Protein AF-A0AAV5TVN9-F1 (afdb_monomer_lite)

Structure (mmCIF, N/CA/C/O backbone):
data_AF-A0AAV5TVN9-F1
#
_entry.id   AF-A0AAV5TVN9-F1
#
loop_
_atom_site.group_PDB
_atom_site.id
_atom_site.type_symbol
_atom_site.label_atom_id
_atom_site.label_alt_id
_atom_site.label_comp_id
_atom_site.label_asym_id
_atom_site.label_entity_id
_atom_site.label_seq_id
_atom_site.pdbx_PDB_ins_code
_atom_site.Cartn_x
_atom_site.Cartn_y
_atom_site.Cartn_z
_atom_site.occupancy
_atom_site.B_iso_or_equiv
_atom_site.auth_seq_id
_atom_site.auth_comp_id
_atom_site.auth_asym_id
_atom_site.auth_atom_id
_atom_site.pdbx_PDB_model_num
ATOM 1 N N . MET A 1 1 ? 23.948 -4.869 -13.958 1.00 42.28 1 MET A N 1
ATOM 2 C CA . MET A 1 1 ? 23.832 -3.400 -14.088 1.00 42.28 1 MET A CA 1
ATOM 3 C C . MET A 1 1 ? 22.506 -2.983 -13.466 1.00 42.28 1 MET A C 1
ATOM 5 O O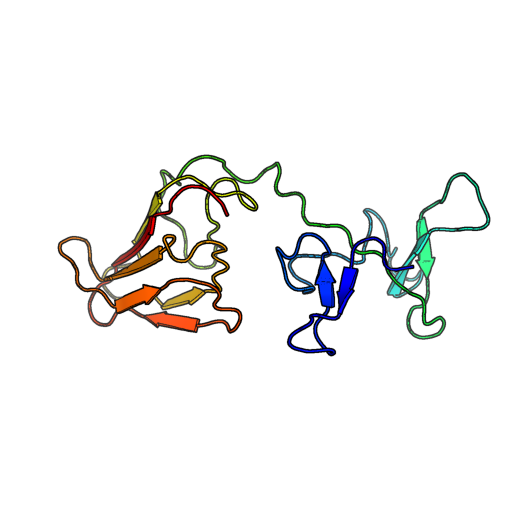 . MET A 1 1 ? 21.474 -3.296 -14.036 1.00 42.28 1 MET A O 1
ATOM 9 N N . HIS A 1 2 ? 22.521 -2.342 -12.296 1.00 46.19 2 HIS A N 1
ATOM 10 C CA . HIS A 1 2 ? 21.309 -1.816 -11.658 1.00 46.19 2 HIS A CA 1
ATOM 11 C C . HIS A 1 2 ? 21.145 -0.357 -12.095 1.00 46.19 2 HIS A C 1
ATOM 13 O O . HIS A 1 2 ? 21.832 0.527 -11.587 1.00 46.19 2 HIS A O 1
ATOM 19 N N . ILE A 1 3 ? 20.325 -0.104 -13.116 1.00 49.56 3 ILE A N 1
ATOM 20 C CA . ILE A 1 3 ? 20.097 1.264 -13.597 1.00 49.56 3 ILE A CA 1
ATOM 21 C C . ILE A 1 3 ? 19.086 1.917 -12.657 1.00 49.56 3 ILE A C 1
ATOM 23 O O . ILE A 1 3 ? 17.930 1.514 -12.637 1.00 49.56 3 ILE A O 1
ATOM 27 N N . GLY A 1 4 ? 19.526 2.911 -11.884 1.00 50.19 4 GLY A N 1
ATOM 28 C CA . GLY A 1 4 ? 18.649 3.732 -11.043 1.00 50.19 4 GLY A CA 1
ATOM 29 C C . GLY A 1 4 ? 18.381 3.206 -9.631 1.00 50.19 4 GLY A C 1
ATOM 30 O O . GLY A 1 4 ? 17.637 3.851 -8.909 1.00 50.19 4 GLY A O 1
ATOM 31 N N . ALA A 1 5 ? 18.988 2.096 -9.201 1.00 54.12 5 ALA A N 1
ATOM 32 C CA . ALA A 1 5 ? 18.877 1.599 -7.825 1.00 54.12 5 ALA A CA 1
ATOM 33 C C . ALA A 1 5 ? 20.203 1.753 -7.064 1.00 54.12 5 ALA A C 1
ATOM 35 O O . ALA A 1 5 ? 21.275 1.487 -7.612 1.00 54.12 5 ALA A O 1
ATOM 36 N N . HIS A 1 6 ? 20.129 2.157 -5.797 1.00 59.25 6 HIS A N 1
ATOM 37 C CA . HIS A 1 6 ? 21.257 2.248 -4.874 1.00 59.25 6 HIS A CA 1
ATOM 38 C C . HIS A 1 6 ? 20.901 1.646 -3.510 1.00 59.25 6 HIS A C 1
ATOM 40 O O . HIS A 1 6 ? 19.732 1.484 -3.164 1.00 59.25 6 HIS A O 1
ATOM 46 N N . GLN A 1 7 ? 21.911 1.298 -2.715 1.00 63.66 7 GLN A N 1
ATOM 47 C CA . GLN A 1 7 ? 21.683 0.898 -1.328 1.00 63.66 7 GLN A CA 1
ATOM 48 C C . GLN A 1 7 ? 21.195 2.099 -0.519 1.00 63.66 7 GLN A C 1
ATOM 50 O O . GLN A 1 7 ? 21.695 3.215 -0.685 1.00 63.66 7 GLN A O 1
ATOM 55 N N . SER A 1 8 ? 20.210 1.873 0.344 1.00 61.28 8 SER A N 1
ATOM 56 C CA . SER A 1 8 ? 19.707 2.890 1.254 1.00 61.28 8 SER A CA 1
ATOM 57 C C . SER A 1 8 ? 20.840 3.388 2.142 1.00 61.28 8 SER A C 1
ATOM 59 O O . SER A 1 8 ? 21.627 2.615 2.687 1.00 61.28 8 SER A O 1
ATOM 61 N N . ASN A 1 9 ? 20.883 4.704 2.332 1.00 70.00 9 ASN A N 1
ATOM 62 C CA . ASN A 1 9 ? 21.842 5.340 3.231 1.00 70.00 9 ASN A CA 1
ATOM 63 C C . ASN A 1 9 ? 21.551 5.029 4.712 1.00 70.00 9 ASN A C 1
ATOM 65 O O . ASN A 1 9 ? 22.368 5.345 5.573 1.00 70.00 9 ASN A O 1
ATOM 69 N N . VAL A 1 10 ? 20.377 4.453 5.007 1.00 73.62 10 VAL A N 1
ATOM 70 C CA . VAL A 1 10 ? 19.907 4.130 6.362 1.00 73.62 10 VAL A CA 1
ATOM 71 C C . VAL A 1 10 ? 20.104 2.647 6.688 1.00 73.62 10 VAL A C 1
ATOM 73 O O . VAL A 1 10 ? 20.505 2.323 7.802 1.00 73.62 10 VAL A O 1
ATOM 76 N N . ASP A 1 11 ? 19.859 1.755 5.724 1.00 73.44 11 ASP A N 1
ATOM 77 C CA . ASP A 1 11 ? 20.100 0.314 5.860 1.00 73.44 11 ASP A CA 1
ATOM 78 C C . ASP A 1 11 ? 20.763 -0.225 4.580 1.00 73.44 11 ASP A C 1
ATOM 80 O O . ASP A 1 11 ? 20.108 -0.285 3.537 1.00 73.44 11 ASP A O 1
ATOM 84 N N . PRO A 1 12 ? 22.037 -0.654 4.631 1.00 73.50 12 PRO A N 1
ATOM 85 C CA . PRO A 1 12 ? 22.756 -1.139 3.455 1.00 73.50 12 PRO A CA 1
ATOM 86 C C . PRO A 1 12 ? 22.1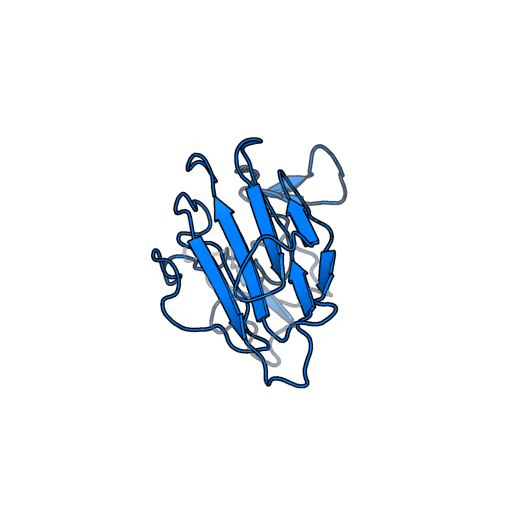75 -2.438 2.869 1.00 73.50 12 PRO A C 1
ATOM 88 O O . PRO A 1 12 ? 22.520 -2.803 1.744 1.00 73.50 12 PRO A O 1
ATOM 91 N N . ASN A 1 13 ? 21.290 -3.133 3.594 1.00 68.81 13 ASN A N 1
ATOM 92 C CA . ASN A 1 13 ? 20.586 -4.317 3.095 1.00 68.81 13 ASN A CA 1
ATOM 93 C C . ASN A 1 13 ? 19.313 -3.970 2.309 1.00 68.81 13 ASN A C 1
ATOM 95 O O . ASN A 1 13 ? 18.721 -4.848 1.681 1.00 68.81 13 ASN A O 1
ATOM 99 N N . VAL A 1 14 ? 18.880 -2.708 2.331 1.00 61.25 14 VAL A N 1
ATOM 100 C CA . VAL A 1 14 ? 17.681 -2.241 1.632 1.00 61.25 14 VAL A CA 1
ATOM 101 C C . VAL A 1 14 ? 18.096 -1.508 0.365 1.00 61.25 14 VAL A C 1
ATOM 103 O O . VAL A 1 14 ? 18.858 -0.546 0.413 1.00 61.25 14 VAL A O 1
ATOM 106 N N . TRP A 1 15 ? 17.565 -1.932 -0.778 1.00 59.19 15 TRP A N 1
ATOM 107 C CA . TRP A 1 15 ? 17.742 -1.228 -2.047 1.00 59.19 15 TRP A CA 1
ATOM 108 C C . TRP A 1 15 ? 16.608 -0.223 -2.260 1.00 59.19 15 TRP A C 1
ATOM 110 O O . TRP A 1 15 ? 15.430 -0.538 -2.072 1.00 59.19 15 TRP A O 1
ATOM 120 N N . VAL A 1 16 ? 16.976 0.992 -2.655 1.00 56.56 16 VAL A N 1
ATOM 121 C CA . VAL A 1 16 ? 16.069 2.103 -2.962 1.00 56.56 16 VAL A CA 1
ATOM 122 C C . VAL A 1 16 ? 16.403 2.669 -4.337 1.00 56.56 16 VAL A C 1
ATOM 124 O O . VAL A 1 16 ? 17.513 2.509 -4.846 1.00 56.56 16 VAL A O 1
ATOM 127 N N . TRP A 1 17 ? 15.435 3.314 -4.969 1.00 59.75 17 TRP A N 1
ATOM 128 C CA . TRP A 1 17 ? 15.668 3.999 -6.234 1.00 59.75 17 TRP A CA 1
ATOM 129 C C . TRP A 1 17 ? 16.384 5.328 -6.016 1.00 59.75 17 TRP A C 1
ATOM 131 O O . TRP A 1 17 ? 16.279 5.932 -4.954 1.00 59.75 17 TRP A O 1
ATOM 141 N N . SER A 1 18 ? 17.090 5.805 -7.038 1.00 53.34 18 SER A N 1
ATOM 142 C CA . SER A 1 18 ? 17.745 7.115 -7.044 1.00 53.34 18 SER A CA 1
ATOM 143 C C . SER A 1 18 ? 16.763 8.285 -6.978 1.00 53.34 18 SER A C 1
ATOM 145 O O . SER A 1 18 ? 17.191 9.400 -6.698 1.00 53.34 18 SER A O 1
ATOM 147 N N . ASP A 1 19 ? 15.476 8.046 -7.246 1.00 54.84 19 ASP A N 1
ATOM 148 C CA . ASP A 1 19 ? 14.394 9.004 -6.988 1.00 54.84 19 ASP A CA 1
ATOM 149 C C . ASP A 1 19 ? 13.874 8.937 -5.536 1.00 54.84 19 ASP A C 1
ATOM 151 O O . ASP A 1 19 ? 13.200 9.854 -5.090 1.00 54.84 19 ASP A O 1
ATOM 155 N N . GLY A 1 20 ? 14.273 7.928 -4.753 1.00 51.06 20 GLY A N 1
ATOM 156 C CA . GLY A 1 20 ? 14.031 7.841 -3.311 1.00 51.06 20 GLY A CA 1
ATOM 157 C C . GLY A 1 20 ? 12.624 7.395 -2.906 1.00 51.06 20 GLY A C 1
ATOM 158 O O . GLY A 1 20 ? 12.355 7.292 -1.711 1.00 51.06 20 GLY A O 1
ATOM 159 N N . GLU A 1 21 ? 11.739 7.103 -3.862 1.00 54.38 21 GLU A N 1
ATOM 160 C CA . GLU A 1 21 ? 10.294 7.082 -3.595 1.00 54.38 21 GLU A CA 1
ATOM 161 C C . GLU A 1 21 ? 9.748 5.733 -3.101 1.00 54.38 21 GLU A C 1
ATOM 163 O O . GLU A 1 21 ? 8.748 5.711 -2.383 1.00 54.38 21 GLU A O 1
ATOM 168 N N . VAL A 1 22 ? 10.365 4.587 -3.439 1.00 56.28 22 VAL A N 1
ATOM 169 C CA . VAL A 1 22 ? 9.773 3.272 -3.111 1.00 56.28 22 VAL A CA 1
ATOM 170 C C . VAL A 1 22 ? 10.819 2.183 -2.806 1.00 56.28 22 VAL A C 1
ATOM 172 O O . VAL A 1 22 ? 11.734 1.977 -3.607 1.00 56.28 22 VAL A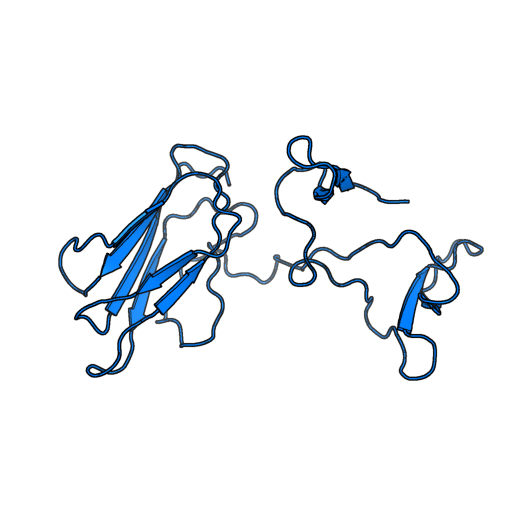 O 1
ATOM 175 N N . PRO A 1 23 ? 10.683 1.420 -1.699 1.00 53.75 23 PRO A N 1
ATOM 176 C CA . PRO A 1 23 ? 11.514 0.245 -1.429 1.00 53.75 23 PRO A CA 1
ATOM 177 C C . PRO A 1 23 ? 11.362 -0.844 -2.503 1.00 53.75 23 PRO A C 1
ATOM 179 O O . PRO A 1 23 ? 10.254 -1.122 -2.970 1.00 53.75 23 PRO A O 1
ATOM 182 N N . PHE A 1 24 ? 12.463 -1.517 -2.848 1.00 55.28 24 PHE A N 1
ATOM 183 C CA . PHE A 1 24 ? 12.447 -2.696 -3.719 1.00 55.28 24 PHE A CA 1
ATOM 184 C C . PHE A 1 24 ? 11.678 -3.849 -3.045 1.00 55.28 24 PHE A C 1
ATOM 186 O O . PHE A 1 24 ? 12.191 -4.500 -2.137 1.00 55.28 24 PHE A O 1
ATOM 193 N N . ASN A 1 25 ? 10.441 -4.122 -3.467 1.00 52.75 25 ASN A N 1
ATOM 194 C CA . ASN A 1 25 ? 9.717 -5.328 -3.061 1.00 52.75 25 ASN A CA 1
ATOM 195 C C . ASN A 1 25 ? 8.990 -5.969 -4.257 1.00 52.75 25 ASN A C 1
ATOM 197 O O . ASN A 1 25 ? 8.634 -5.285 -5.219 1.00 52.75 25 ASN A O 1
ATOM 201 N N . GLY A 1 26 ? 8.756 -7.284 -4.182 1.00 49.56 26 GLY A N 1
ATOM 202 C CA . GLY A 1 26 ? 8.156 -8.085 -5.262 1.00 49.56 26 GLY A CA 1
ATOM 203 C C . GLY A 1 26 ? 6.678 -7.798 -5.559 1.00 49.56 26 GLY A C 1
ATOM 204 O O . GLY A 1 26 ? 6.072 -8.509 -6.349 1.00 49.56 26 GLY A O 1
ATOM 205 N N . LYS A 1 27 ? 6.069 -6.792 -4.914 1.00 51.56 27 LYS A N 1
ATOM 206 C CA . LYS A 1 27 ? 4.719 -6.301 -5.245 1.00 51.56 27 LYS A CA 1
ATOM 207 C C . LYS A 1 27 ? 4.754 -5.052 -6.127 1.00 51.56 27 LYS A C 1
ATOM 209 O O . LYS A 1 27 ? 3.786 -4.779 -6.827 1.00 51.56 27 LYS A O 1
ATOM 214 N N . THR A 1 28 ? 5.854 -4.302 -6.089 1.00 50.47 28 THR A N 1
ATOM 215 C CA . THR A 1 28 ? 6.058 -3.075 -6.878 1.00 50.47 28 THR A CA 1
ATOM 216 C C . THR A 1 28 ? 6.827 -3.351 -8.173 1.00 50.47 28 THR A C 1
ATOM 218 O O . THR A 1 28 ? 6.741 -2.584 -9.135 1.00 50.47 28 THR A O 1
ATOM 221 N N . TYR A 1 29 ? 7.581 -4.448 -8.187 1.00 52.91 29 TYR A N 1
ATOM 222 C CA . TYR A 1 29 ? 8.552 -4.778 -9.213 1.00 52.91 29 TYR A CA 1
ATOM 223 C C . TYR A 1 29 ? 8.414 -6.240 -9.616 1.00 52.91 29 TYR A C 1
ATOM 225 O O . TYR A 1 29 ? 8.587 -7.131 -8.788 1.00 52.91 29 TYR A O 1
ATOM 233 N N . ASP A 1 30 ? 8.115 -6.453 -10.894 1.00 54.78 30 ASP A N 1
ATOM 234 C CA . ASP A 1 30 ? 8.150 -7.766 -11.525 1.00 54.78 30 ASP A CA 1
ATOM 235 C C . ASP A 1 30 ? 9.514 -7.928 -12.219 1.00 54.78 30 ASP A C 1
ATOM 237 O O . ASP A 1 30 ? 9.975 -7.029 -12.939 1.00 54.78 30 ASP A O 1
ATOM 241 N N . ASN A 1 31 ? 10.201 -9.036 -11.946 1.00 53.25 31 ASN A N 1
ATOM 242 C CA . ASN A 1 31 ? 11.429 -9.439 -12.637 1.00 53.25 31 ASN A CA 1
ATOM 243 C C . ASN A 1 31 ? 11.128 -10.132 -13.975 1.00 53.25 31 ASN A C 1
ATOM 245 O O . ASN A 1 31 ? 12.048 -10.542 -14.685 1.00 53.25 31 ASN A O 1
ATOM 249 N N . PHE A 1 32 ? 9.849 -10.252 -14.318 1.00 56.75 32 PHE A N 1
ATOM 250 C CA . PHE A 1 32 ? 9.373 -10.859 -15.539 1.00 56.75 32 PHE A CA 1
ATOM 251 C C . PHE A 1 32 ? 8.918 -9.800 -16.543 1.00 56.75 32 PHE A C 1
ATOM 253 O O . PHE A 1 32 ? 8.270 -8.797 -16.228 1.00 56.75 32 PHE A O 1
ATOM 260 N N . VAL A 1 33 ? 9.287 -10.024 -17.801 1.00 59.91 33 VAL A N 1
ATOM 261 C CA . VAL A 1 33 ? 8.731 -9.293 -18.939 1.00 59.91 33 VAL A CA 1
ATOM 262 C C . VAL A 1 33 ? 7.596 -10.126 -19.522 1.00 59.91 33 VAL A C 1
ATOM 264 O O . VAL A 1 33 ? 7.593 -11.349 -19.410 1.00 59.91 33 VAL A O 1
ATOM 267 N N . SER A 1 34 ? 6.620 -9.492 -20.169 1.00 57.72 34 SER A N 1
ATOM 268 C CA . SER A 1 34 ? 5.527 -10.225 -20.812 1.00 57.72 34 SER A CA 1
ATOM 269 C C . SER A 1 34 ? 6.056 -11.378 -21.681 1.00 57.72 34 SER A C 1
ATOM 271 O O . SER A 1 34 ? 6.965 -11.170 -22.481 1.00 57.72 34 SER A O 1
ATOM 273 N N . PHE A 1 35 ? 5.440 -12.558 -21.532 1.00 59.44 35 PHE A N 1
ATOM 274 C CA . PHE A 1 35 ? 5.769 -13.839 -22.185 1.00 59.44 35 PHE A CA 1
ATOM 275 C C . PHE A 1 35 ? 6.946 -14.649 -21.617 1.00 59.44 35 PHE A C 1
ATOM 277 O O . PHE A 1 35 ? 7.073 -15.810 -22.000 1.00 59.44 35 PHE A O 1
ATOM 284 N N . PHE A 1 36 ? 7.742 -14.114 -20.688 1.00 61.72 36 PHE A N 1
ATOM 285 C CA . PHE A 1 36 ? 8.842 -14.841 -20.045 1.00 61.72 36 PHE A CA 1
ATOM 286 C C . PHE A 1 36 ? 8.696 -14.825 -18.509 1.00 61.72 36 PHE A C 1
ATOM 288 O O . PHE A 1 36 ? 8.144 -13.867 -17.980 1.00 61.72 36 PHE A O 1
ATOM 295 N N . PRO A 1 37 ? 9.179 -15.846 -17.778 1.00 57.75 37 PRO A N 1
ATOM 296 C CA . PRO A 1 37 ? 9.724 -17.094 -18.287 1.00 57.75 37 PRO A CA 1
ATOM 297 C C . PRO A 1 37 ? 8.638 -17.937 -18.957 1.00 57.75 37 PRO A C 1
ATOM 299 O O . PRO A 1 37 ? 7.528 -18.096 -18.449 1.00 57.75 37 PRO A O 1
ATOM 302 N N . ILE A 1 38 ? 8.972 -18.512 -20.110 1.00 68.62 38 ILE A N 1
ATOM 303 C CA . ILE A 1 38 ? 8.155 -19.562 -20.713 1.00 68.62 38 ILE A CA 1
ATOM 304 C C . ILE A 1 38 ? 8.288 -20.811 -19.824 1.00 68.62 38 ILE A C 1
ATOM 306 O O . ILE A 1 38 ? 9.423 -21.210 -19.541 1.00 68.62 38 ILE A O 1
ATOM 310 N N . PRO A 1 39 ? 7.182 -21.449 -19.388 1.00 66.31 39 PRO A N 1
ATOM 311 C CA . PRO A 1 39 ? 7.247 -22.655 -18.568 1.00 66.31 39 PRO A CA 1
ATOM 312 C C . PRO A 1 39 ? 8.139 -23.734 -19.197 1.00 66.31 39 PRO A C 1
ATOM 314 O O . PRO A 1 39 ? 7.948 -24.104 -20.356 1.00 66.31 39 PRO A O 1
ATOM 317 N N . GLY A 1 40 ? 9.109 -24.237 -18.430 1.00 69.38 40 GLY A N 1
ATOM 318 C CA . GLY A 1 40 ? 10.076 -25.248 -18.878 1.00 69.38 40 GLY A CA 1
ATOM 319 C C . GLY A 1 40 ? 11.321 -24.708 -19.597 1.00 69.38 40 GLY A C 1
ATOM 320 O O . GLY A 1 40 ? 12.169 -25.507 -19.980 1.00 69.38 40 GLY A O 1
ATOM 321 N N . GLY A 1 41 ? 11.450 -23.388 -19.779 1.00 65.88 41 GLY A N 1
ATOM 322 C CA . GLY A 1 41 ? 12.619 -22.754 -20.405 1.00 65.88 41 GLY A CA 1
ATOM 323 C C . GLY A 1 41 ? 13.664 -22.191 -19.432 1.00 65.88 41 GLY A C 1
ATOM 324 O O . GLY A 1 41 ? 14.709 -21.741 -19.887 1.00 65.88 41 GLY A O 1
ATOM 325 N N . GLY A 1 42 ? 13.385 -22.180 -18.125 1.00 66.06 42 GLY A N 1
ATOM 326 C CA . GLY A 1 42 ? 14.186 -21.531 -17.077 1.00 66.06 42 GLY A CA 1
ATOM 327 C C . GLY A 1 42 ? 13.310 -20.664 -16.170 1.00 66.06 42 GLY A C 1
ATOM 328 O O . GLY A 1 42 ? 12.230 -20.253 -16.590 1.00 66.06 42 GLY A O 1
ATOM 329 N N . GLU A 1 43 ? 13.764 -20.392 -14.948 1.00 68.56 43 GLU A N 1
ATOM 330 C CA . GLU A 1 43 ? 12.967 -19.734 -13.894 1.00 68.56 43 GLU A CA 1
ATOM 331 C C . GLU A 1 43 ? 12.983 -18.195 -13.971 1.00 68.56 43 GLU A C 1
ATOM 333 O O . GLU A 1 43 ? 12.249 -17.519 -13.252 1.00 68.56 43 GLU A O 1
ATOM 338 N N . CYS A 1 44 ? 13.799 -17.623 -14.860 1.00 67.81 44 CYS A N 1
ATOM 339 C CA . CYS A 1 44 ? 14.005 -16.184 -14.970 1.00 67.81 44 CYS A CA 1
ATOM 340 C C . CYS A 1 44 ? 13.963 -15.655 -16.398 1.00 67.81 44 CYS A C 1
ATOM 342 O O . CYS A 1 44 ? 14.007 -16.404 -17.370 1.00 67.81 44 CYS A O 1
ATOM 344 N N . THR A 1 45 ? 13.895 -14.327 -16.505 1.00 72.12 45 THR A N 1
ATOM 345 C CA . THR A 1 45 ? 14.011 -13.583 -17.761 1.00 72.12 45 THR A CA 1
ATOM 346 C C . THR A 1 45 ? 15.360 -12.866 -17.819 1.00 72.12 45 THR A C 1
ATOM 348 O O . THR A 1 45 ? 15.732 -12.185 -16.865 1.00 72.12 45 THR A O 1
ATOM 351 N N . ALA A 1 46 ? 16.056 -12.952 -18.952 1.00 75.12 46 ALA A N 1
ATOM 352 C CA . ALA A 1 46 ? 17.269 -12.189 -19.239 1.00 75.12 46 ALA A CA 1
ATOM 353 C C . ALA A 1 46 ? 17.173 -11.473 -20.595 1.00 75.12 46 ALA A C 1
ATOM 355 O O . ALA A 1 46 ? 16.386 -11.852 -21.464 1.00 75.12 46 ALA A O 1
ATOM 356 N N . MET A 1 47 ? 17.975 -10.423 -20.776 1.00 76.00 47 MET A N 1
ATOM 357 C CA . MET A 1 47 ? 18.101 -9.689 -22.038 1.00 76.00 47 MET A CA 1
ATOM 358 C C . MET A 1 47 ? 19.399 -10.112 -22.732 1.00 76.00 47 MET A C 1
ATOM 360 O O . MET A 1 47 ? 20.474 -10.008 -22.143 1.00 76.00 47 MET A O 1
ATOM 364 N N . LEU A 1 48 ? 19.324 -10.562 -23.985 1.00 76.31 48 LEU A N 1
ATOM 365 C CA . LEU A 1 48 ? 20.496 -10.948 -24.772 1.00 76.31 48 LEU A CA 1
ATOM 366 C C . LEU A 1 48 ? 21.342 -9.717 -25.117 1.00 76.31 48 LEU A C 1
ATOM 368 O O . LEU A 1 48 ? 20.978 -8.923 -25.985 1.00 76.31 48 LEU A O 1
ATOM 372 N N . THR A 1 49 ? 22.498 -9.580 -24.473 1.00 75.94 49 THR A N 1
ATOM 373 C CA . THR A 1 49 ? 23.418 -8.444 -24.662 1.00 75.94 49 THR A CA 1
ATOM 374 C C . THR A 1 49 ? 24.301 -8.570 -25.905 1.00 75.94 49 THR A C 1
ATOM 376 O O . THR A 1 49 ? 24.870 -7.581 -26.360 1.00 75.94 49 THR A O 1
ATOM 379 N N . GLU A 1 50 ? 24.382 -9.764 -26.494 1.00 77.56 50 GLU A N 1
ATOM 380 C CA . GLU A 1 50 ? 25.179 -10.043 -27.697 1.00 77.56 50 GLU A CA 1
ATOM 381 C C . GLU A 1 50 ? 24.536 -9.509 -28.988 1.00 77.56 50 GLU A C 1
ATOM 383 O O . GLU A 1 50 ? 25.147 -9.534 -30.057 1.00 77.56 50 GLU A O 1
ATOM 388 N N . THR A 1 51 ? 23.300 -9.009 -28.906 1.00 73.00 51 THR A N 1
ATOM 389 C CA . THR A 1 51 ? 22.559 -8.475 -30.051 1.00 73.00 51 THR A CA 1
ATOM 390 C C . THR A 1 51 ? 22.136 -7.034 -29.793 1.00 73.00 51 THR A C 1
ATOM 392 O O . THR A 1 51 ? 21.723 -6.679 -28.693 1.00 73.00 51 THR A O 1
ATOM 395 N N . THR A 1 52 ? 22.158 -6.195 -30.829 1.00 73.06 52 THR A N 1
ATOM 396 C CA . THR A 1 52 ? 21.644 -4.815 -30.743 1.00 73.06 52 THR A CA 1
ATOM 397 C C . THR A 1 52 ? 20.128 -4.752 -30.548 1.00 73.06 52 THR A C 1
ATOM 399 O O . THR A 1 52 ? 19.610 -3.728 -30.113 1.00 73.06 52 THR A O 1
ATOM 402 N N . ALA A 1 53 ? 19.419 -5.838 -30.868 1.00 73.62 53 ALA A N 1
ATOM 403 C CA . ALA A 1 53 ? 17.977 -5.966 -30.688 1.00 73.62 53 ALA A CA 1
ATOM 404 C C . ALA A 1 53 ? 17.576 -6.230 -29.228 1.00 73.62 53 ALA A C 1
ATOM 406 O O . ALA A 1 53 ? 16.411 -6.041 -28.890 1.00 73.62 53 ALA A O 1
ATOM 407 N N . ALA A 1 54 ? 18.530 -6.659 -28.392 1.00 69.50 54 ALA A N 1
ATOM 408 C CA . ALA A 1 54 ? 18.362 -6.843 -26.958 1.00 69.50 54 ALA A CA 1
ATOM 409 C C . ALA A 1 54 ? 17.107 -7.676 -26.609 1.00 69.50 54 ALA A C 1
ATOM 411 O O . ALA A 1 54 ? 16.237 -7.280 -25.836 1.00 69.50 54 ALA A O 1
ATOM 412 N N . LEU A 1 55 ? 16.986 -8.833 -27.267 1.00 77.56 55 LEU A N 1
ATOM 413 C CA . LEU A 1 55 ? 15.824 -9.713 -27.149 1.00 77.56 55 LEU A CA 1
ATOM 414 C C . LEU A 1 55 ? 15.743 -10.348 -25.757 1.00 77.56 55 LEU A C 1
ATOM 416 O O . LEU A 1 55 ? 16.765 -10.680 -25.159 1.00 77.56 55 LEU A O 1
ATOM 420 N N . TRP A 1 56 ? 14.521 -10.552 -25.272 1.00 78.31 56 TRP A N 1
ATOM 421 C CA . TRP A 1 56 ? 14.262 -11.257 -24.018 1.00 78.31 56 TRP A CA 1
ATOM 422 C C . TRP A 1 56 ? 14.319 -12.777 -24.214 1.00 78.31 56 TRP A C 1
ATOM 424 O O . TRP A 1 56 ? 13.866 -13.288 -25.239 1.00 78.31 56 TRP A O 1
ATOM 434 N N . THR A 1 57 ? 14.866 -13.489 -23.231 1.00 81.25 57 THR A N 1
ATOM 435 C CA . THR A 1 57 ? 14.998 -14.953 -23.207 1.00 81.25 57 THR A CA 1
ATOM 436 C C . THR A 1 57 ? 14.734 -15.500 -21.804 1.00 81.25 57 THR A C 1
ATOM 438 O O . THR A 1 57 ? 14.824 -14.758 -20.823 1.00 81.25 57 THR A O 1
ATOM 441 N N . ASN A 1 58 ? 14.435 -16.798 -21.695 1.00 79.06 58 ASN A N 1
ATOM 442 C CA . ASN A 1 58 ? 14.527 -17.496 -20.417 1.00 79.06 58 ASN A CA 1
ATOM 443 C C . ASN A 1 58 ? 16.001 -17.662 -20.007 1.00 79.06 58 ASN A C 1
ATOM 445 O O . ASN A 1 58 ? 16.866 -17.823 -20.869 1.00 79.06 58 ASN A O 1
ATOM 449 N N . GLU A 1 59 ? 16.250 -17.679 -18.701 1.00 78.31 59 GLU A N 1
ATOM 450 C CA . GLU A 1 59 ? 17.553 -17.939 -18.085 1.00 78.31 59 GLU A CA 1
ATOM 451 C C . GLU A 1 59 ? 17.371 -18.774 -16.809 1.00 78.31 59 GLU A C 1
ATOM 453 O O . GLU A 1 59 ? 16.325 -18.697 -16.151 1.00 78.31 59 GLU A O 1
ATOM 458 N N . ASN A 1 60 ? 18.381 -19.570 -16.451 1.00 77.56 60 ASN A N 1
ATOM 459 C CA . ASN A 1 60 ? 18.395 -20.296 -15.185 1.00 77.56 60 ASN A CA 1
ATOM 460 C C . ASN A 1 60 ? 19.076 -19.449 -14.102 1.00 77.56 60 ASN A C 1
ATOM 462 O O . ASN A 1 60 ? 20.301 -19.427 -13.996 1.00 77.56 60 ASN A O 1
ATOM 466 N N . CYS A 1 61 ? 18.274 -18.764 -13.287 1.00 70.50 61 CYS A N 1
ATOM 467 C CA . CYS A 1 61 ? 18.781 -17.906 -12.215 1.00 70.50 61 CYS A CA 1
ATOM 468 C C . CYS A 1 61 ? 19.577 -18.638 -11.130 1.00 70.50 61 CYS A C 1
ATOM 470 O O . CYS A 1 61 ? 20.391 -17.996 -10.472 1.00 70.50 61 CYS A O 1
ATOM 472 N N . ASP A 1 62 ? 19.345 -19.937 -10.931 1.00 72.62 62 ASP A N 1
ATOM 473 C CA . ASP A 1 62 ? 20.038 -20.705 -9.893 1.00 72.62 62 ASP A CA 1
ATOM 474 C C . ASP A 1 62 ? 21.448 -21.123 -10.340 1.00 72.62 62 ASP A C 1
ATOM 476 O O . ASP A 1 62 ? 22.337 -21.321 -9.515 1.00 72.62 62 ASP A O 1
ATOM 480 N N . GLU A 1 63 ? 21.662 -21.256 -11.652 1.00 78.00 63 GLU A N 1
ATOM 481 C CA . GLU A 1 63 ? 22.961 -21.613 -12.237 1.00 78.00 63 GLU A CA 1
ATOM 482 C C . GLU A 1 63 ? 23.763 -20.381 -12.674 1.00 78.00 63 GLU A C 1
ATOM 484 O O . GLU A 1 63 ? 24.993 -20.391 -12.607 1.00 78.00 63 GLU A O 1
ATOM 489 N N . ASN A 1 64 ? 23.079 -19.312 -13.093 1.00 70.31 64 ASN A N 1
ATOM 490 C CA . ASN A 1 64 ? 23.682 -18.093 -13.620 1.00 70.31 64 ASN A CA 1
ATOM 491 C C . ASN A 1 64 ? 23.247 -16.871 -12.799 1.00 70.31 64 ASN A C 1
ATOM 493 O O . ASN A 1 64 ? 22.352 -16.121 -13.193 1.00 70.31 64 ASN A O 1
ATOM 497 N N . GLU A 1 65 ? 23.923 -16.635 -11.670 1.00 64.81 65 GLU A N 1
ATOM 498 C CA . GLU A 1 65 ? 23.728 -15.426 -10.863 1.00 64.81 65 GLU A CA 1
ATOM 499 C C . GLU A 1 65 ? 24.086 -14.168 -11.675 1.00 64.81 65 GLU A C 1
ATOM 501 O O . GLU A 1 65 ? 25.253 -13.870 -11.944 1.00 64.81 65 GLU A O 1
ATOM 506 N N . GLN A 1 66 ? 23.072 -13.399 -12.068 1.00 66.62 66 GLN A N 1
ATOM 507 C CA . GLN A 1 66 ? 23.235 -12.149 -12.806 1.00 66.62 66 GLN A CA 1
ATOM 508 C C . GLN A 1 66 ? 22.483 -11.003 -12.128 1.00 66.62 66 GLN A C 1
ATOM 510 O O . GLN A 1 66 ? 21.516 -11.193 -11.393 1.00 66.62 66 GLN A O 1
ATOM 515 N N . SER A 1 67 ? 22.920 -9.768 -12.392 1.00 61.72 67 SER A N 1
ATOM 516 C CA . SER A 1 67 ? 22.147 -8.594 -11.981 1.00 61.72 67 SER A CA 1
ATOM 517 C C . SER A 1 67 ? 20.853 -8.505 -12.791 1.00 61.72 67 SER A C 1
ATOM 519 O O . SER A 1 67 ? 20.906 -8.490 -14.020 1.00 61.72 67 SER A O 1
ATOM 521 N N . PHE A 1 68 ? 19.719 -8.341 -12.119 1.00 61.84 68 PHE A N 1
ATOM 522 C CA . PHE A 1 68 ? 18.408 -8.189 -12.747 1.00 61.84 68 PHE A CA 1
ATOM 523 C C . PHE A 1 68 ? 17.995 -6.713 -12.872 1.00 61.84 68 PHE A C 1
ATOM 525 O O . PHE A 1 68 ? 18.460 -5.841 -12.133 1.00 61.84 68 PHE A O 1
ATOM 532 N N . ILE A 1 69 ? 17.103 -6.434 -13.827 1.00 56.84 69 ILE A N 1
ATOM 533 C CA . ILE A 1 69 ? 16.416 -5.146 -13.980 1.00 56.84 69 ILE A CA 1
ATOM 534 C C . ILE A 1 69 ? 14.932 -5.419 -13.761 1.00 56.84 69 ILE A C 1
ATOM 536 O O . ILE A 1 69 ? 14.344 -6.222 -14.480 1.00 56.84 69 ILE A O 1
ATOM 540 N N . CYS A 1 70 ? 14.319 -4.758 -12.783 1.00 54.03 70 CYS A N 1
ATOM 541 C CA . CYS A 1 70 ? 12.888 -4.897 -12.551 1.00 54.03 70 CYS A CA 1
ATOM 542 C C . CYS A 1 70 ? 12.083 -3.841 -13.304 1.00 54.03 70 CYS A C 1
ATOM 544 O O . CYS A 1 70 ? 12.498 -2.685 -13.421 1.00 54.03 70 CYS A O 1
ATOM 546 N N . ARG A 1 71 ? 10.885 -4.219 -13.756 1.00 50.88 71 ARG A N 1
ATOM 547 C CA . ARG A 1 71 ? 9.926 -3.269 -14.322 1.00 50.88 71 ARG A CA 1
ATOM 548 C C . ARG A 1 71 ? 9.138 -2.606 -13.195 1.00 50.88 71 ARG A C 1
ATOM 550 O O . ARG A 1 71 ? 8.511 -3.294 -12.396 1.00 50.88 71 ARG A O 1
ATOM 557 N N . ARG A 1 72 ? 9.136 -1.269 -13.163 1.00 55.09 72 ARG A N 1
ATOM 558 C CA . ARG A 1 72 ? 8.245 -0.493 -12.288 1.00 55.09 72 ARG A CA 1
ATOM 559 C C . ARG A 1 72 ? 6.796 -0.733 -12.701 1.00 55.09 72 ARG A C 1
ATOM 561 O O . ARG A 1 72 ? 6.496 -0.670 -13.897 1.00 55.09 72 ARG A O 1
ATOM 568 N N . ALA A 1 73 ? 5.920 -1.002 -11.733 1.00 55.81 73 ALA A N 1
ATOM 569 C CA . ALA A 1 73 ? 4.488 -1.119 -11.983 1.00 55.81 73 ALA A CA 1
ATOM 570 C C . ALA A 1 73 ? 3.960 0.087 -12.785 1.00 55.81 73 ALA A C 1
ATOM 572 O O . ALA A 1 73 ? 4.392 1.230 -12.598 1.00 55.81 73 ALA A O 1
ATOM 573 N N . ASP A 1 74 ? 3.050 -0.183 -13.721 1.00 58.56 74 ASP A N 1
ATOM 574 C CA . ASP A 1 74 ? 2.427 0.859 -14.532 1.00 58.56 74 ASP A CA 1
ATOM 575 C C . ASP A 1 74 ? 1.317 1.542 -13.727 1.00 58.56 74 ASP A C 1
ATOM 577 O O . ASP A 1 74 ? 0.186 1.067 -13.655 1.00 58.56 74 ASP A O 1
ATOM 581 N N . PHE A 1 75 ? 1.660 2.663 -13.099 1.00 61.12 75 PHE A N 1
ATOM 582 C CA . PHE A 1 75 ? 0.718 3.469 -12.325 1.00 61.12 75 PHE A CA 1
ATOM 583 C C . PHE A 1 75 ? -0.124 4.419 -13.194 1.00 61.12 75 PHE A C 1
ATOM 585 O O . PHE A 1 75 ? -0.980 5.127 -12.670 1.00 61.12 75 PHE A O 1
ATOM 592 N N . SER A 1 76 ? 0.061 4.438 -14.523 1.00 58.66 76 SER A N 1
ATOM 593 C CA . SER A 1 76 ? -0.688 5.339 -15.416 1.00 58.66 76 SER A CA 1
ATOM 594 C C . SER A 1 76 ? -2.185 5.023 -15.488 1.00 58.66 76 SER A C 1
ATOM 596 O O . SER A 1 76 ? -2.984 5.899 -15.821 1.00 58.66 76 SER A O 1
ATOM 598 N N . THR A 1 77 ? -2.571 3.793 -15.138 1.00 63.12 77 THR A N 1
ATOM 599 C CA . THR A 1 77 ? -3.967 3.348 -15.080 1.00 63.12 77 THR A CA 1
ATOM 600 C C . THR A 1 77 ? -4.623 3.585 -13.722 1.00 63.12 77 THR A C 1
ATOM 602 O O . THR A 1 77 ? -5.816 3.314 -13.584 1.00 63.12 77 THR A O 1
ATOM 605 N N . LEU A 1 78 ? -3.879 4.048 -12.707 1.00 66.50 78 LEU A N 1
ATOM 606 C CA . LEU A 1 78 ? -4.478 4.342 -11.410 1.00 66.50 78 LEU A CA 1
ATOM 607 C C . LEU A 1 78 ? -5.400 5.568 -11.506 1.00 66.50 78 LEU A C 1
ATOM 609 O O . LEU A 1 78 ? -5.076 6.543 -12.193 1.00 66.50 78 LEU A O 1
ATOM 613 N N . PRO A 1 79 ? -6.550 5.553 -10.808 1.00 68.25 79 PRO A N 1
ATOM 614 C CA . PRO A 1 79 ? -7.436 6.703 -10.770 1.00 68.25 79 PRO A CA 1
ATOM 615 C C . PRO A 1 79 ? -6.718 7.933 -10.210 1.00 68.25 79 PRO A C 1
ATOM 617 O O . PRO A 1 79 ? -6.097 7.893 -9.149 1.00 68.25 79 PRO A O 1
ATOM 620 N N . LYS A 1 80 ? -6.859 9.059 -10.911 1.00 78.88 80 LYS A N 1
ATOM 621 C CA . LYS A 1 80 ? -6.415 10.380 -10.440 1.00 78.88 80 LYS A CA 1
ATOM 622 C C . LYS A 1 80 ? -7.486 11.120 -9.640 1.00 78.88 80 LYS A C 1
ATOM 624 O O . LYS A 1 80 ? -7.330 12.295 -9.365 1.00 78.88 80 LYS A O 1
ATOM 629 N N . ASN A 1 81 ? -8.593 10.463 -9.316 1.00 82.81 81 ASN A N 1
ATOM 630 C CA . ASN A 1 81 ? -9.700 11.058 -8.578 1.00 82.81 81 ASN A CA 1
ATOM 631 C C . ASN A 1 81 ? -9.924 10.252 -7.302 1.00 82.81 81 ASN A C 1
ATOM 633 O O . ASN A 1 81 ? -9.696 9.040 -7.302 1.00 82.81 81 ASN A O 1
ATOM 637 N N . CYS A 1 82 ? -10.420 10.905 -6.249 1.00 81.69 82 CYS A N 1
ATOM 638 C CA . CYS A 1 82 ? -10.877 10.191 -5.061 1.00 81.69 82 CYS A CA 1
ATOM 639 C C . CYS A 1 82 ? -11.929 9.143 -5.451 1.00 81.69 82 CYS A C 1
ATOM 641 O O . CYS A 1 82 ? -12.759 9.412 -6.330 1.00 81.69 82 CYS A O 1
ATOM 643 N N . PRO A 1 83 ? -11.942 7.969 -4.807 1.00 77.94 83 PRO A N 1
ATOM 644 C CA . PRO A 1 83 ? -12.987 6.999 -5.065 1.00 77.94 83 PRO A CA 1
ATOM 645 C C . PRO A 1 83 ? -14.361 7.561 -4.709 1.00 77.94 83 PRO A C 1
ATOM 647 O O . PRO A 1 83 ? -14.556 8.146 -3.647 1.00 77.94 83 PRO A O 1
ATOM 650 N N . SER A 1 84 ? -15.321 7.352 -5.603 1.00 73.75 84 SER A N 1
ATOM 651 C CA . SER A 1 84 ? -16.733 7.671 -5.379 1.00 73.75 84 SER A CA 1
ATOM 652 C C . SER A 1 84 ? -17.500 6.526 -4.719 1.00 73.75 84 SER A C 1
ATOM 654 O O . SER A 1 84 ? -18.538 6.753 -4.101 1.00 73.75 84 SER A O 1
ATOM 656 N N . ASP A 1 85 ? -16.991 5.302 -4.864 1.00 72.19 85 ASP A N 1
ATOM 657 C CA . ASP A 1 85 ? -17.628 4.079 -4.392 1.00 72.19 85 ASP A CA 1
ATOM 658 C C . ASP A 1 85 ? -16.949 3.559 -3.124 1.00 72.19 85 ASP A C 1
ATOM 660 O O . ASP A 1 85 ? -15.737 3.705 -2.939 1.00 72.19 85 ASP A O 1
ATOM 664 N N . ALA A 1 86 ? -17.736 2.898 -2.273 1.00 71.31 86 ALA A N 1
ATOM 665 C CA . ALA A 1 86 ? -17.224 2.223 -1.089 1.00 71.31 86 ALA A CA 1
ATOM 666 C C . ALA A 1 86 ? -16.313 1.048 -1.487 1.00 71.31 86 ALA A C 1
ATOM 668 O O . ALA A 1 86 ? -16.730 0.147 -2.222 1.00 71.31 86 ALA A O 1
ATOM 669 N N . GLN A 1 87 ? -15.084 1.043 -0.970 1.00 77.38 87 GLN A N 1
ATOM 670 C CA . GLN A 1 87 ? -14.109 -0.026 -1.203 1.00 77.38 87 GLN A CA 1
ATOM 671 C C . GLN A 1 87 ? -14.597 -1.355 -0.630 1.00 77.38 87 GLN A C 1
ATOM 673 O O . GLN A 1 87 ? -15.182 -1.412 0.459 1.00 77.38 87 GLN A O 1
ATOM 678 N N . LYS A 1 88 ? -14.310 -2.447 -1.346 1.00 75.56 88 LYS A N 1
ATOM 679 C CA . LYS A 1 88 ? -14.641 -3.794 -0.880 1.00 75.56 88 LYS A CA 1
ATOM 680 C C . LYS A 1 88 ? -13.513 -4.364 -0.030 1.00 75.56 88 LYS A C 1
ATOM 682 O O . LYS A 1 88 ? -12.345 -4.002 -0.138 1.00 75.56 88 LYS A O 1
ATOM 687 N N . SER A 1 89 ? -13.873 -5.316 0.824 1.00 77.69 89 SER A N 1
ATOM 688 C CA . SER A 1 89 ? -12.893 -6.062 1.610 1.00 77.69 89 SER A CA 1
ATOM 689 C C . SER A 1 89 ? -11.953 -6.859 0.698 1.00 77.69 89 SER A C 1
ATOM 691 O O . SER A 1 89 ? -12.412 -7.522 -0.230 1.00 77.69 89 SER A O 1
ATOM 693 N N . GLY A 1 90 ? -10.653 -6.810 0.997 1.00 77.69 90 GLY A N 1
ATOM 694 C CA . GLY A 1 90 ? -9.607 -7.507 0.242 1.00 77.69 90 GLY A CA 1
ATOM 695 C C . GLY A 1 90 ? -9.025 -6.709 -0.927 1.00 77.69 90 GLY A C 1
ATOM 696 O O . GLY A 1 90 ? -8.070 -7.173 -1.543 1.00 77.69 90 GLY A O 1
ATOM 697 N N . GLU A 1 91 ? -9.559 -5.522 -1.222 1.00 76.06 91 GLU A N 1
ATOM 698 C CA . GLU A 1 91 ? -8.999 -4.625 -2.232 1.00 76.06 91 GLU A CA 1
ATOM 699 C C . GLU A 1 91 ? -7.887 -3.753 -1.639 1.00 76.06 91 GLU A C 1
ATOM 701 O O . GLU A 1 91 ? -7.948 -3.326 -0.483 1.00 76.06 91 GLU A O 1
ATOM 706 N N . TYR A 1 92 ? -6.865 -3.478 -2.451 1.00 76.81 92 TYR A N 1
ATOM 707 C CA . TYR A 1 92 ? -5.839 -2.499 -2.115 1.00 76.81 92 TYR A CA 1
ATOM 708 C C . TYR A 1 92 ? -6.367 -1.086 -2.350 1.00 76.81 92 TYR A C 1
ATOM 710 O O . TYR A 1 92 ? -7.020 -0.813 -3.358 1.00 76.81 92 TYR A O 1
ATOM 718 N N . ILE A 1 93 ? -6.051 -0.188 -1.421 1.00 80.38 93 ILE A N 1
ATOM 719 C CA . ILE A 1 93 ? -6.411 1.225 -1.490 1.00 80.38 93 ILE A CA 1
ATOM 720 C C . ILE A 1 93 ? -5.127 2.008 -1.716 1.00 80.38 93 ILE A C 1
ATOM 722 O O . ILE A 1 93 ? -4.146 1.809 -1.001 1.00 80.38 93 ILE A O 1
ATOM 726 N N . PHE A 1 94 ? -5.145 2.891 -2.706 1.00 79.75 94 PHE A N 1
ATOM 727 C CA . PHE A 1 94 ? -4.015 3.740 -3.059 1.00 79.75 94 PHE A CA 1
ATOM 728 C C . PHE A 1 94 ? -4.443 5.196 -3.003 1.00 79.75 94 PHE A C 1
ATOM 730 O O . PHE A 1 94 ? -5.589 5.512 -3.331 1.00 79.75 94 PHE A O 1
ATOM 737 N N . SER A 1 95 ? -3.512 6.075 -2.640 1.00 79.38 95 SER A N 1
ATOM 738 C CA . SER A 1 95 ? -3.711 7.510 -2.806 1.00 79.38 95 SER A CA 1
ATOM 739 C C . SER A 1 95 ? -3.933 7.833 -4.292 1.00 79.38 95 SER A C 1
ATOM 741 O O . SER A 1 95 ? -3.299 7.215 -5.157 1.00 79.38 95 SER A O 1
ATOM 743 N N . PRO A 1 96 ? -4.829 8.766 -4.633 1.00 79.38 96 PRO A N 1
ATOM 744 C CA . PRO A 1 96 ? -5.112 9.073 -6.025 1.00 79.38 96 PRO A CA 1
ATOM 745 C C . PRO A 1 96 ? -3.923 9.782 -6.660 1.00 79.38 96 PRO A C 1
ATOM 747 O O . PRO A 1 96 ? -3.315 10.659 -6.060 1.00 79.38 96 PRO A O 1
ATOM 750 N N . GLY A 1 97 ? -3.600 9.420 -7.899 1.00 70.62 97 GLY A N 1
ATOM 751 C CA . GLY A 1 97 ? -2.461 10.021 -8.598 1.00 70.62 97 GLY A CA 1
ATOM 752 C C . GLY A 1 97 ? -1.083 9.523 -8.145 1.00 70.62 97 GLY A C 1
ATOM 753 O O . GLY A 1 97 ? -0.085 10.087 -8.586 1.00 70.62 97 GLY A O 1
ATOM 754 N N . LEU A 1 98 ? -1.016 8.453 -7.338 1.00 72.38 98 LEU A N 1
ATOM 755 C CA . LEU A 1 98 ? 0.233 7.752 -7.009 1.00 72.38 98 LEU A CA 1
ATOM 756 C C . LEU A 1 98 ? 1.101 7.534 -8.277 1.00 72.38 98 LEU A C 1
ATOM 758 O O . LEU A 1 98 ? 0.559 7.096 -9.299 1.00 72.38 98 LEU A O 1
ATOM 762 N N . PRO A 1 99 ? 2.426 7.799 -8.248 1.00 65.00 99 PRO A N 1
ATOM 763 C CA . PRO A 1 99 ? 3.255 8.118 -7.073 1.00 65.00 99 PRO A CA 1
ATOM 764 C C . PRO A 1 99 ? 3.086 9.538 -6.515 1.00 65.00 99 PRO A C 1
ATOM 766 O O . PRO A 1 99 ? 3.145 9.709 -5.303 1.00 65.00 99 PRO A O 1
ATOM 769 N N . ASN A 1 100 ? 2.745 10.518 -7.350 1.00 69.75 100 ASN A N 1
ATOM 770 C CA . ASN A 1 100 ? 2.732 11.933 -6.967 1.00 69.75 100 ASN A CA 1
ATOM 771 C C . ASN A 1 100 ? 1.312 12.367 -6.591 1.00 69.75 100 ASN A C 1
ATOM 773 O O . ASN A 1 100 ? 0.630 13.057 -7.353 1.00 69.75 100 ASN A O 1
ATOM 777 N N . SER A 1 101 ? 0.838 11.889 -5.442 1.00 71.75 101 SER A N 1
ATOM 778 C CA . SER A 1 101 ? -0.510 12.176 -4.951 1.00 71.75 101 SER A CA 1
ATOM 779 C C . SER A 1 101 ? -0.565 13.531 -4.249 1.00 71.75 101 SER A C 1
ATOM 781 O O . SER A 1 101 ? -0.053 13.670 -3.142 1.00 71.75 101 SER A O 1
ATOM 783 N N . ASP A 1 102 ? -1.279 14.495 -4.829 1.00 73.31 102 ASP A N 1
ATOM 784 C CA . ASP A 1 102 ? -1.534 15.814 -4.238 1.00 73.31 102 ASP A CA 1
ATOM 785 C C . ASP A 1 102 ? -3.000 16.077 -3.869 1.00 73.31 102 ASP A C 1
ATOM 787 O O . ASP A 1 102 ? -3.387 17.191 -3.513 1.00 73.31 102 ASP A O 1
ATOM 791 N N . ILE A 1 103 ? -3.826 15.034 -3.936 1.00 78.50 103 ILE A N 1
ATOM 792 C CA . ILE A 1 103 ? -5.279 15.150 -3.859 1.00 78.50 103 ILE A CA 1
ATOM 793 C C . ILE A 1 103 ? -5.758 14.703 -2.473 1.00 78.50 103 ILE A C 1
ATOM 795 O O . ILE A 1 103 ? -5.613 13.522 -2.138 1.00 78.50 103 ILE A O 1
ATOM 799 N N . PRO A 1 104 ? -6.361 15.599 -1.664 1.00 82.31 104 PRO A N 1
ATOM 800 C CA . PRO A 1 104 ? -6.940 15.213 -0.386 1.00 82.31 104 PRO A CA 1
ATOM 801 C C . PRO A 1 104 ? -8.183 14.353 -0.625 1.00 82.31 104 PRO A C 1
ATOM 803 O O . PRO A 1 104 ? -9.088 14.753 -1.362 1.00 82.31 104 PRO A O 1
ATOM 806 N N . CYS A 1 105 ? -8.238 13.183 0.007 1.00 81.31 105 CYS A N 1
ATOM 807 C CA . CYS A 1 105 ? -9.339 12.244 -0.165 1.00 81.31 105 CYS A CA 1
ATOM 808 C C . CYS A 1 105 ? -9.787 11.624 1.146 1.00 81.31 105 CYS A C 1
ATOM 810 O O . CYS A 1 105 ? -8.989 11.153 1.959 1.00 81.31 105 CYS A O 1
ATOM 812 N N . GLU A 1 106 ? -11.105 11.541 1.270 1.00 83.69 106 GLU A N 1
ATOM 813 C CA . GLU A 1 106 ? -11.779 10.806 2.320 1.00 83.69 106 GLU A CA 1
ATOM 814 C C . GLU A 1 106 ? -12.251 9.462 1.764 1.00 83.69 106 GLU A C 1
ATOM 816 O O . GLU A 1 106 ? -12.953 9.398 0.754 1.00 83.69 106 GLU A O 1
ATOM 821 N N . TYR A 1 107 ? -11.878 8.386 2.445 1.00 84.38 107 TYR A N 1
ATOM 822 C CA . TYR A 1 107 ? -12.334 7.037 2.152 1.00 84.38 107 TYR A CA 1
ATOM 823 C C . TYR A 1 107 ? -13.359 6.637 3.203 1.00 84.38 107 TYR A C 1
ATOM 825 O O . TYR A 1 107 ? -13.200 6.927 4.390 1.00 84.38 107 TYR A O 1
ATOM 833 N N . MET A 1 108 ? -14.404 5.928 2.787 1.00 84.50 108 MET A N 1
ATOM 834 C CA . MET A 1 108 ? -15.357 5.335 3.719 1.00 84.50 108 MET A CA 1
ATOM 835 C C . MET A 1 108 ? -15.439 3.834 3.495 1.00 84.50 108 MET A C 1
ATOM 837 O O . MET A 1 108 ? -15.953 3.357 2.483 1.00 84.50 108 MET A O 1
ATOM 841 N N . LEU A 1 109 ? -14.937 3.088 4.472 1.00 86.62 109 LEU A N 1
ATOM 842 C CA . LEU A 1 109 ? -14.943 1.636 4.468 1.00 86.62 109 LEU A CA 1
ATOM 843 C C . LEU A 1 109 ? -16.139 1.152 5.276 1.00 86.62 109 LEU A C 1
ATOM 845 O O . LEU A 1 109 ? -16.287 1.514 6.444 1.00 86.62 109 LEU A O 1
ATOM 849 N N . PHE A 1 110 ? -16.968 0.313 4.660 1.00 86.25 110 PHE A N 1
ATOM 850 C CA . PHE A 1 110 ? -18.165 -0.245 5.277 1.00 86.25 110 PHE A CA 1
ATOM 851 C C . PHE A 1 110 ? -18.128 -1.767 5.248 1.00 86.25 110 PHE A C 1
ATOM 853 O O . PHE A 1 110 ? -17.851 -2.391 4.225 1.00 86.25 110 PHE A O 1
ATOM 860 N N . VAL A 1 111 ? -18.492 -2.373 6.373 1.00 86.69 111 VAL A N 1
ATOM 861 C CA . VAL A 1 111 ? -18.821 -3.799 6.458 1.00 86.69 111 VAL A CA 1
ATOM 862 C C . VAL A 1 111 ? -20.207 -3.967 7.074 1.00 86.69 111 VAL A C 1
ATOM 864 O O . VAL A 1 111 ? -20.810 -3.012 7.563 1.00 86.69 111 VAL A O 1
ATOM 867 N N . ASN A 1 112 ? -20.746 -5.186 7.049 1.00 87.25 112 ASN A N 1
ATOM 868 C CA . ASN A 1 112 ? -22.032 -5.479 7.687 1.00 87.25 112 ASN A CA 1
ATOM 869 C C . ASN A 1 112 ? -22.021 -5.060 9.168 1.00 87.25 112 ASN A C 1
ATOM 871 O O . ASN A 1 112 ? -20.996 -5.179 9.833 1.00 87.25 112 ASN A O 1
ATOM 875 N N . ALA A 1 113 ? -23.173 -4.632 9.695 1.00 82.94 113 ALA A N 1
ATOM 876 C CA . ALA A 1 113 ? -23.321 -4.036 11.031 1.00 82.94 113 ALA A CA 1
ATOM 877 C C . ALA A 1 113 ? -22.817 -4.892 12.216 1.00 82.94 113 ALA A C 1
ATOM 879 O O . ALA A 1 113 ? -22.680 -4.393 13.325 1.00 82.94 113 ALA A O 1
ATOM 880 N N . ASN A 1 114 ? -22.541 -6.178 11.999 1.00 88.25 114 ASN A N 1
ATOM 881 C CA . ASN A 1 114 ? -22.020 -7.121 12.988 1.00 88.25 114 ASN A CA 1
ATOM 882 C C . ASN A 1 114 ? -20.541 -7.493 12.770 1.00 88.25 114 ASN A C 1
ATOM 884 O O . ASN A 1 114 ? -20.063 -8.472 13.344 1.00 88.25 114 ASN A O 1
ATOM 888 N N . LYS A 1 115 ? -19.826 -6.759 11.915 1.00 90.75 115 LYS A N 1
ATOM 889 C CA . LYS A 1 115 ? -18.406 -6.959 11.628 1.00 90.75 115 LYS A CA 1
ATOM 890 C C . LYS A 1 115 ? -17.606 -5.714 11.995 1.00 90.75 115 LYS A C 1
ATOM 892 O O . LYS A 1 115 ? -18.120 -4.601 11.980 1.00 90.75 115 LYS A O 1
ATOM 897 N N . LEU A 1 116 ? -16.333 -5.940 12.292 1.00 91.88 116 LEU A N 1
ATOM 898 C CA . LEU A 1 116 ? -15.336 -4.897 12.513 1.00 91.88 116 LEU A CA 1
ATOM 899 C C . LEU A 1 116 ? -14.403 -4.830 11.306 1.00 91.88 116 LEU A C 1
ATOM 901 O O . LEU A 1 116 ? -14.257 -5.813 10.573 1.00 91.88 116 LEU A O 1
ATOM 905 N N . ILE A 1 117 ? -13.780 -3.675 11.118 1.00 90.62 117 ILE A N 1
ATOM 906 C CA . ILE A 1 117 ? -12.851 -3.418 10.018 1.00 90.62 117 ILE A CA 1
ATOM 907 C C . ILE A 1 117 ? -11.439 -3.446 10.581 1.00 90.62 117 ILE A C 1
ATOM 909 O O . ILE A 1 117 ? -11.177 -2.817 11.602 1.00 90.62 117 ILE A O 1
ATOM 913 N N . GLU A 1 118 ? -10.545 -4.165 9.908 1.00 93.31 118 GLU A N 1
ATOM 914 C CA . GLU A 1 118 ? -9.099 -4.091 10.104 1.00 93.31 118 GLU A CA 1
ATOM 915 C C . GLU A 1 118 ? -8.481 -3.625 8.787 1.00 93.31 118 GLU A C 1
ATOM 917 O O . GLU A 1 118 ? -8.785 -4.189 7.734 1.00 93.31 118 GLU A O 1
ATOM 922 N N . ILE A 1 119 ? -7.640 -2.598 8.851 1.00 89.19 119 ILE A N 1
ATOM 923 C CA . ILE A 1 119 ? -6.802 -2.167 7.736 1.00 89.19 119 ILE A CA 1
ATOM 924 C C . ILE A 1 119 ? -5.344 -2.380 8.107 1.00 89.19 119 ILE A C 1
ATOM 926 O O . ILE A 1 119 ? -4.944 -2.140 9.244 1.00 89.19 119 ILE A O 1
ATOM 930 N N . GLU A 1 120 ? -4.562 -2.832 7.140 1.00 90.31 120 GLU A N 1
ATOM 931 C CA . GLU A 1 120 ? -3.109 -2.886 7.219 1.00 90.31 120 GLU A CA 1
ATOM 932 C C . GLU A 1 120 ? -2.562 -1.872 6.226 1.00 90.31 120 GLU A C 1
ATOM 934 O O . GLU A 1 120 ? -3.029 -1.816 5.086 1.00 90.31 120 GLU A O 1
ATOM 939 N N . MET A 1 121 ? -1.606 -1.055 6.656 1.00 83.88 121 MET A N 1
ATOM 940 C CA . MET A 1 121 ? -1.097 0.010 5.807 1.00 83.88 121 MET A CA 1
ATOM 941 C C . MET A 1 121 ? 0.395 0.253 5.957 1.00 83.88 121 MET A C 1
ATOM 943 O O . MET A 1 121 ? 0.990 0.029 7.012 1.00 83.88 121 MET A O 1
ATOM 947 N N . THR A 1 122 ? 0.948 0.791 4.880 1.00 83.31 122 THR A N 1
ATOM 948 C CA . THR A 1 122 ? 2.256 1.432 4.801 1.00 83.31 122 THR A CA 1
ATOM 949 C C . THR A 1 122 ? 2.040 2.848 4.288 1.00 83.31 122 THR A C 1
ATOM 951 O O . THR A 1 122 ? 1.199 3.055 3.413 1.00 83.31 122 THR A O 1
ATOM 954 N N . LEU A 1 123 ? 2.791 3.809 4.813 1.00 79.50 123 LEU A N 1
ATOM 955 C CA . LEU A 1 123 ? 2.702 5.214 4.426 1.00 79.50 123 LEU A CA 1
ATOM 956 C C . LEU A 1 123 ? 4.087 5.688 4.002 1.00 79.50 123 LEU A C 1
ATOM 958 O O . LEU A 1 123 ? 5.070 5.412 4.684 1.00 79.50 123 LEU A O 1
ATOM 962 N N . VAL A 1 124 ? 4.166 6.405 2.891 1.00 75.94 124 VAL A N 1
ATOM 963 C CA . VAL A 1 124 ? 5.349 7.180 2.525 1.00 75.94 124 VAL A CA 1
ATOM 964 C C . VAL A 1 124 ? 4.843 8.588 2.279 1.00 75.94 124 VAL A C 1
ATOM 966 O O . VAL A 1 124 ? 4.054 8.803 1.365 1.00 75.94 124 VAL A O 1
ATOM 969 N N . ALA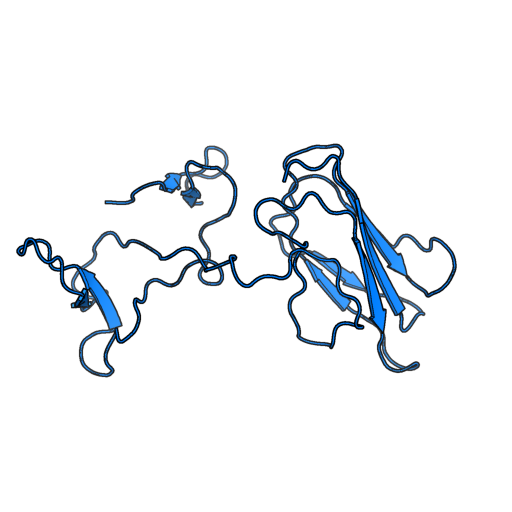 A 1 125 ? 5.237 9.506 3.152 1.00 71.50 125 ALA A N 1
ATOM 970 C CA . ALA A 1 125 ? 4.930 10.918 3.034 1.00 71.50 125 ALA A CA 1
ATOM 971 C C . ALA A 1 125 ? 6.249 11.687 3.101 1.00 71.50 125 ALA A C 1
ATOM 973 O O . ALA A 1 125 ? 7.002 11.580 4.073 1.00 71.50 125 ALA A O 1
ATOM 974 N N . THR A 1 126 ? 6.547 12.398 2.023 1.00 66.19 126 THR A N 1
ATOM 975 C CA . THR A 1 126 ? 7.786 13.149 1.797 1.00 66.19 126 THR A CA 1
ATOM 976 C C . THR A 1 126 ? 7.777 14.490 2.536 1.00 66.19 126 THR A C 1
ATOM 978 O O . THR A 1 126 ? 8.838 14.949 2.965 1.00 66.19 126 THR A O 1
ATOM 981 N N . ASP A 1 127 ? 6.599 15.080 2.777 1.00 67.06 127 ASP A N 1
ATOM 982 C CA . ASP A 1 127 ? 6.419 16.271 3.613 1.00 67.06 127 ASP A CA 1
ATOM 983 C C . ASP A 1 127 ? 5.840 15.920 4.997 1.00 67.06 127 ASP A C 1
ATOM 985 O O . ASP A 1 127 ? 4.891 15.156 5.152 1.00 67.06 127 ASP A O 1
ATOM 989 N N . SER A 1 128 ? 6.391 16.550 6.033 1.00 66.38 128 SER A N 1
ATOM 990 C CA . SER A 1 128 ? 5.874 16.526 7.408 1.00 66.38 128 SER A CA 1
ATOM 991 C C . SER A 1 128 ? 4.475 17.139 7.576 1.00 66.38 128 SER A C 1
ATOM 993 O O . SER A 1 128 ? 3.870 16.982 8.637 1.00 66.38 128 SER A O 1
ATOM 995 N N . GLN A 1 129 ? 3.985 17.866 6.567 1.00 70.50 129 GLN A N 1
ATOM 996 C CA . GLN A 1 129 ? 2.637 18.444 6.531 1.00 70.50 129 GLN A CA 1
ATOM 997 C C . GLN A 1 129 ? 1.582 17.490 5.964 1.00 70.50 129 GLN A C 1
ATOM 999 O O . GLN A 1 129 ? 0.391 17.771 6.096 1.00 70.50 129 GLN A O 1
ATOM 1004 N N . ASP A 1 130 ? 2.006 16.377 5.367 1.00 77.38 130 ASP A N 1
ATOM 1005 C CA . ASP A 1 130 ? 1.104 15.354 4.860 1.00 77.38 130 ASP A CA 1
ATOM 1006 C C . ASP A 1 130 ? 0.730 14.400 5.992 1.00 77.38 130 ASP A C 1
ATOM 1008 O O . ASP A 1 130 ? 1.582 13.911 6.747 1.00 77.38 130 ASP A O 1
ATOM 1012 N N . PHE A 1 131 ? -0.567 14.141 6.120 1.00 84.25 131 PHE A N 1
ATOM 1013 C CA . PHE A 1 131 ? -1.097 13.313 7.186 1.00 84.25 131 PHE A CA 1
ATOM 1014 C C . PHE A 1 131 ? -2.236 12.410 6.719 1.00 84.25 131 PHE A C 1
ATOM 1016 O O . PHE A 1 131 ? -2.953 12.685 5.754 1.00 84.25 131 PHE A O 1
ATOM 1023 N N . LEU A 1 132 ? -2.408 11.316 7.453 1.00 87.38 132 LEU A N 1
ATOM 1024 C CA . LEU A 1 132 ? -3.483 10.358 7.279 1.00 87.38 132 LEU A CA 1
ATOM 1025 C C . LEU A 1 132 ? -4.146 10.094 8.627 1.00 87.38 132 LEU A C 1
ATOM 1027 O O . LEU A 1 132 ? -3.568 9.474 9.523 1.00 87.38 132 LEU A O 1
ATOM 1031 N N . GLU A 1 133 ? -5.378 10.564 8.762 1.00 90.31 133 GLU A N 1
ATOM 1032 C CA . GLU A 1 133 ? -6.210 10.295 9.926 1.00 90.31 133 GLU A CA 1
ATOM 1033 C C . GLU A 1 133 ? -7.021 9.025 9.712 1.00 90.31 133 GLU A C 1
ATOM 1035 O O . GLU A 1 133 ? -7.625 8.810 8.663 1.00 90.31 133 GLU A O 1
ATOM 1040 N N . ILE A 1 134 ? -7.069 8.183 10.735 1.00 91.12 134 ILE A N 1
ATOM 1041 C CA . ILE A 1 134 ? -7.874 6.969 10.749 1.00 91.12 134 ILE A CA 1
ATOM 1042 C C . ILE A 1 134 ? -8.955 7.163 11.794 1.00 91.12 134 ILE A C 1
ATOM 1044 O O . ILE A 1 134 ? -8.672 7.190 12.992 1.00 91.12 134 ILE A O 1
ATOM 1048 N N . LEU A 1 135 ? -10.195 7.304 11.340 1.00 91.25 135 LEU A N 1
ATOM 1049 C CA . LEU A 1 135 ? -11.341 7.579 12.198 1.00 91.25 135 LEU A CA 1
ATOM 1050 C C . LEU A 1 135 ? -12.289 6.380 12.224 1.00 91.25 135 LEU A C 1
ATOM 1052 O O . LEU A 1 135 ? -12.514 5.720 11.212 1.00 91.25 135 LEU A O 1
ATOM 1056 N N . GLU A 1 136 ? -12.886 6.107 13.375 1.00 91.88 136 GLU A N 1
ATOM 1057 C CA . GLU A 1 136 ? -13.917 5.086 13.531 1.00 91.88 136 GLU A CA 1
ATOM 1058 C C . GLU A 1 136 ? -15.318 5.716 13.567 1.00 91.88 136 GLU A C 1
ATOM 1060 O O . GLU A 1 136 ? -15.584 6.627 14.350 1.00 91.88 136 GLU A O 1
ATOM 1065 N N . GLY A 1 137 ? -16.246 5.172 12.771 1.00 85.56 137 GLY A N 1
ATOM 1066 C CA . GLY A 1 137 ? -17.647 5.604 12.746 1.00 85.56 137 GLY A CA 1
ATOM 1067 C C . GLY A 1 137 ? -18.025 6.519 11.582 1.00 85.56 137 GLY A C 1
ATOM 1068 O O . GLY A 1 137 ? -17.187 7.017 10.838 1.00 85.56 137 GLY A O 1
ATOM 1069 N N . THR A 1 138 ? -19.334 6.728 11.415 1.00 75.94 138 THR A N 1
ATOM 1070 C CA . THR A 1 138 ? -19.913 7.616 10.389 1.00 75.94 138 THR A CA 1
ATOM 1071 C C . THR A 1 138 ? -19.942 9.084 10.810 1.00 75.94 138 THR A C 1
ATOM 1073 O O . THR A 1 138 ? -19.984 9.968 9.959 1.00 75.94 138 THR A O 1
ATOM 1076 N N . SER A 1 139 ? -19.965 9.353 12.116 1.00 66.56 139 SER A N 1
ATOM 1077 C CA . SER A 1 139 ? -20.246 10.671 12.689 1.00 66.56 139 SER A CA 1
ATOM 1078 C C . SER A 1 139 ? -19.340 10.957 13.887 1.00 66.56 139 SER A C 1
ATOM 1080 O O . SER A 1 139 ? -19.454 10.289 14.914 1.00 66.56 139 SER A O 1
ATOM 1082 N N . GLY A 1 140 ? -18.504 11.990 13.768 1.00 59.94 140 GLY A N 1
ATOM 1083 C CA . GLY A 1 140 ? -17.627 12.485 14.835 1.00 59.94 140 GLY A CA 1
ATOM 1084 C C . GLY A 1 140 ? -16.215 11.870 14.846 1.00 59.94 140 GLY A C 1
ATOM 1085 O O . GLY A 1 140 ? -16.001 10.808 14.264 1.00 59.94 140 GLY A O 1
ATOM 1086 N N . PRO A 1 141 ? -15.235 12.537 15.489 1.00 66.44 141 PRO A N 1
ATOM 1087 C CA . PRO A 1 141 ? -13.831 12.154 15.416 1.00 66.44 141 PRO A CA 1
ATOM 1088 C C . PRO A 1 141 ? -13.470 11.123 16.494 1.00 66.44 141 PRO A C 1
ATOM 1090 O O . PRO A 1 141 ? -12.826 11.461 17.488 1.00 66.44 141 PRO A O 1
ATOM 1093 N N . HIS A 1 142 ? -13.861 9.853 16.333 1.00 87.88 142 HIS A N 1
ATOM 1094 C CA . HIS A 1 142 ? -13.163 8.799 17.079 1.00 87.88 142 HIS A CA 1
ATOM 1095 C C . HIS A 1 142 ? -11.851 8.479 16.365 1.00 87.88 142 HIS A C 1
ATOM 1097 O O . HIS A 1 142 ? -11.768 7.545 15.571 1.00 87.88 142 HIS A O 1
ATOM 1103 N N . LEU A 1 143 ? -10.849 9.325 16.599 1.00 89.88 143 LEU A N 1
ATOM 1104 C CA . LEU A 1 143 ? -9.521 9.174 16.023 1.00 89.88 143 LEU A CA 1
ATOM 1105 C C . LEU A 1 143 ? -8.849 7.925 16.607 1.00 89.88 143 LEU A C 1
ATOM 1107 O O . LEU A 1 143 ? -8.589 7.861 17.808 1.00 89.88 143 LEU A O 1
ATOM 1111 N N . LEU A 1 144 ? -8.562 6.948 15.751 1.00 92.44 144 LEU A N 1
ATOM 1112 C CA . LEU A 1 144 ? -7.748 5.782 16.088 1.00 92.44 144 LEU A CA 1
ATOM 1113 C C . LEU A 1 144 ? -6.259 6.093 15.939 1.00 92.44 144 LEU A C 1
ATOM 1115 O O . LEU A 1 144 ? -5.458 5.658 16.763 1.00 92.44 144 LEU A O 1
ATOM 1119 N N . ALA A 1 145 ? -5.892 6.843 14.898 1.00 90.75 145 ALA A N 1
ATOM 1120 C CA . ALA A 1 145 ? -4.517 7.258 14.655 1.00 90.75 145 ALA A CA 1
ATOM 1121 C C . ALA A 1 145 ? -4.446 8.500 13.762 1.00 90.75 145 ALA A C 1
ATOM 1123 O O . ALA A 1 145 ? -5.280 8.677 12.878 1.00 90.75 145 ALA A O 1
ATOM 1124 N N . ASN A 1 146 ? -3.419 9.320 13.979 1.00 89.25 146 ASN A N 1
ATOM 1125 C CA . ASN A 1 146 ? -2.988 10.371 13.063 1.00 89.25 146 ASN A CA 1
ATOM 1126 C C . ASN A 1 146 ? -1.549 10.048 12.647 1.00 89.25 146 ASN A C 1
ATOM 1128 O O . ASN A 1 146 ? -0.661 9.990 13.501 1.00 89.25 146 ASN A O 1
ATOM 1132 N N . LEU A 1 147 ? -1.361 9.744 11.367 1.00 87.50 147 LEU A N 1
ATOM 1133 C CA . LEU A 1 147 ? -0.113 9.243 10.810 1.00 87.50 147 LEU A CA 1
ATOM 1134 C C . LEU A 1 147 ? 0.526 10.309 9.932 1.00 87.50 147 LEU A C 1
ATOM 1136 O O . LEU A 1 147 ? -0.139 10.872 9.071 1.00 87.50 147 LEU A O 1
ATOM 1140 N N . THR A 1 148 ? 1.821 10.536 10.118 1.00 85.50 148 THR A N 1
ATOM 1141 C CA . THR A 1 148 ? 2.629 11.447 9.302 1.00 85.50 148 THR A CA 1
ATOM 1142 C C . THR A 1 148 ? 3.966 10.797 8.964 1.00 85.50 148 THR A C 1
ATOM 1144 O O . THR A 1 148 ? 4.413 9.869 9.647 1.00 85.50 148 THR A O 1
ATOM 1147 N N . GLY A 1 149 ? 4.615 11.284 7.906 1.00 78.69 149 GLY A N 1
ATOM 1148 C CA . GLY A 1 149 ? 5.917 10.786 7.467 1.00 78.69 149 GLY A CA 1
ATOM 1149 C C . GLY A 1 149 ? 5.881 9.344 6.952 1.00 78.69 149 GLY A C 1
ATOM 1150 O O . GLY A 1 149 ? 4.902 8.885 6.364 1.00 78.69 149 GLY A O 1
ATOM 1151 N N . THR A 1 150 ? 6.980 8.621 7.158 1.00 79.00 150 THR A N 1
ATOM 1152 C CA . THR A 1 150 ? 7.203 7.316 6.528 1.00 79.00 150 THR A CA 1
ATOM 1153 C C . THR A 1 150 ? 7.028 6.159 7.515 1.00 79.00 150 THR A C 1
ATOM 1155 O O . THR A 1 150 ? 7.777 6.017 8.480 1.00 79.00 150 THR A O 1
ATOM 1158 N N . ILE A 1 151 ? 6.063 5.287 7.224 1.00 79.50 151 ILE A N 1
ATOM 1159 C CA . ILE A 1 151 ? 5.750 4.040 7.927 1.00 79.50 151 ILE A CA 1
ATOM 1160 C C . ILE A 1 151 ? 5.982 2.878 6.955 1.00 79.50 151 ILE A C 1
ATOM 1162 O O . ILE A 1 151 ? 5.104 2.515 6.170 1.00 79.50 151 ILE A O 1
ATOM 1166 N N . LEU A 1 152 ? 7.179 2.288 7.010 1.00 74.31 152 LEU A N 1
ATOM 1167 C CA . LEU A 1 152 ? 7.567 1.163 6.144 1.00 74.31 152 LEU A CA 1
ATOM 1168 C C . LEU A 1 152 ? 7.102 -0.193 6.678 1.00 74.31 152 LEU A C 1
ATOM 1170 O O . LEU A 1 152 ? 6.928 -1.135 5.907 1.00 74.31 152 LEU A O 1
ATOM 1174 N N . THR A 1 153 ? 6.903 -0.301 7.991 1.00 79.44 153 THR A N 1
ATOM 1175 C CA . THR A 1 153 ? 6.415 -1.530 8.617 1.00 79.44 153 THR A CA 1
ATOM 1176 C C . THR A 1 153 ? 4.892 -1.573 8.516 1.00 79.44 153 THR A C 1
ATOM 1178 O O . THR A 1 153 ? 4.243 -0.665 9.047 1.00 79.44 153 THR A O 1
ATOM 1181 N N . PRO A 1 154 ? 4.305 -2.613 7.893 1.00 83.50 154 PRO A N 1
ATOM 1182 C CA . PRO A 1 154 ? 2.859 -2.762 7.817 1.00 83.50 154 PRO A CA 1
ATOM 1183 C C . PRO A 1 154 ? 2.229 -2.666 9.206 1.00 83.50 154 PRO A C 1
ATOM 1185 O O . PRO A 1 154 ? 2.521 -3.467 10.096 1.00 83.50 154 PRO A O 1
ATOM 1188 N N . THR A 1 155 ? 1.397 -1.647 9.400 1.00 86.56 155 THR A N 1
ATOM 1189 C CA . THR A 1 155 ? 0.770 -1.349 10.690 1.00 86.56 155 THR A CA 1
ATOM 1190 C C . THR A 1 155 ? -0.731 -1.542 10.581 1.00 86.56 155 THR A C 1
ATOM 1192 O O . THR A 1 155 ? -1.350 -1.134 9.596 1.00 86.56 155 THR A O 1
ATOM 1195 N N . LYS A 1 156 ? -1.315 -2.190 11.593 1.00 93.12 156 LYS A N 1
ATOM 1196 C CA . LYS A 1 156 ? -2.727 -2.566 11.608 1.00 93.12 156 LYS A CA 1
ATOM 1197 C C . LYS A 1 156 ? -3.553 -1.635 12.480 1.00 93.12 156 LYS A C 1
ATOM 1199 O O . LYS A 1 156 ? -3.212 -1.409 13.639 1.00 93.12 156 LYS A O 1
ATOM 1204 N N . PHE A 1 157 ? -4.686 -1.191 11.950 1.00 92.44 157 PHE A N 1
ATOM 1205 C CA . PHE A 1 157 ? -5.687 -0.411 12.672 1.00 92.44 157 PHE A CA 1
ATOM 1206 C C . PHE A 1 157 ? -7.034 -1.107 12.585 1.00 92.44 157 PHE A C 1
ATOM 1208 O O . PHE A 1 157 ? -7.431 -1.576 11.518 1.00 92.44 157 PHE A O 1
ATOM 1215 N N . LYS A 1 158 ? -7.738 -1.189 13.714 1.00 93.69 158 LYS A N 1
ATOM 1216 C CA . LYS A 1 158 ? -8.981 -1.946 13.824 1.00 93.69 158 LYS A CA 1
ATOM 1217 C C . LYS A 1 158 ? -10.046 -1.161 14.576 1.00 93.69 158 LYS A C 1
ATOM 1219 O O . LYS A 1 158 ? -9.749 -0.577 15.614 1.00 93.69 158 LYS A O 1
ATOM 1224 N N . THR A 1 159 ? -11.280 -1.199 14.078 1.00 92.81 159 THR A N 1
ATOM 1225 C CA . THR A 1 159 ? -12.435 -0.626 14.781 1.00 92.81 159 THR A CA 1
ATOM 1226 C C . THR A 1 159 ? -12.785 -1.438 16.027 1.00 92.81 159 THR A C 1
ATOM 1228 O O . THR A 1 159 ? -12.638 -2.662 16.052 1.00 92.81 159 THR A O 1
ATOM 1231 N N . ALA A 1 160 ? -13.278 -0.774 17.072 1.00 90.69 160 ALA A N 1
ATOM 1232 C CA . ALA A 1 160 ? -13.681 -1.438 18.312 1.00 90.69 160 ALA A CA 1
ATOM 1233 C C . ALA A 1 160 ? -15.191 -1.716 18.392 1.00 90.69 160 ALA A C 1
ATOM 1235 O O . ALA A 1 160 ? -15.610 -2.703 18.998 1.00 90.69 160 ALA A O 1
ATOM 1236 N N . LYS A 1 161 ? -16.015 -0.831 17.828 1.00 89.25 161 LYS A N 1
ATOM 1237 C CA . LYS A 1 161 ? -17.476 -0.802 18.010 1.00 89.25 161 LYS A CA 1
ATOM 1238 C C . LYS A 1 161 ? -18.239 -0.576 16.709 1.00 89.25 161 LYS A C 1
ATOM 1240 O O . LYS A 1 161 ? -19.366 -1.040 16.578 1.00 89.25 161 LYS A O 1
ATOM 1245 N N . SER A 1 162 ? -17.649 0.160 15.777 1.00 89.44 162 SER A N 1
ATOM 1246 C CA . SER A 1 162 ? -18.260 0.533 14.510 1.00 89.44 162 SER A CA 1
ATOM 1247 C C . SER A 1 162 ? -17.946 -0.475 13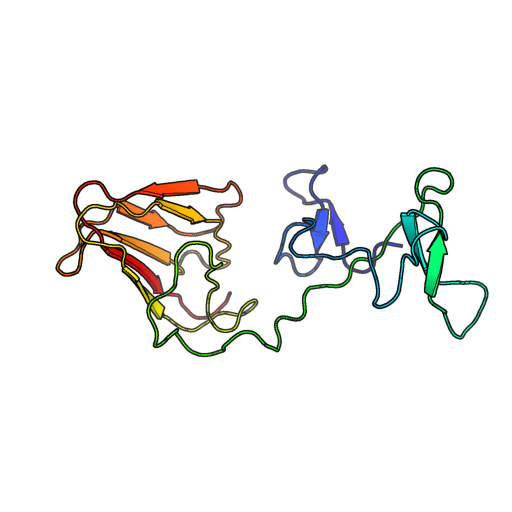.407 1.00 89.44 162 SER A C 1
ATOM 1249 O O . SER A 1 162 ? -16.845 -1.027 13.325 1.00 89.44 162 SER A O 1
ATOM 1251 N N . ASN A 1 163 ? -18.898 -0.632 12.492 1.00 89.06 163 ASN A N 1
ATOM 1252 C CA . ASN A 1 163 ? -18.734 -1.315 11.210 1.00 89.06 163 ASN A CA 1
ATOM 1253 C C . ASN A 1 163 ? -18.254 -0.367 10.092 1.00 89.06 163 ASN A C 1
ATOM 1255 O O . ASN A 1 163 ? -18.385 -0.690 8.910 1.00 89.06 163 ASN A O 1
ATOM 1259 N N . VAL A 1 164 ? -17.761 0.816 10.470 1.00 88.19 164 VAL A N 1
ATOM 1260 C CA . VAL A 1 164 ? -17.327 1.894 9.575 1.00 88.19 164 VAL A CA 1
ATOM 1261 C C . VAL A 1 164 ? -15.977 2.431 10.019 1.00 88.19 164 VAL A C 1
ATOM 1263 O O . VAL A 1 164 ? -15.807 2.766 11.196 1.00 88.19 164 VAL A O 1
ATOM 1266 N N . LEU A 1 165 ? -15.058 2.550 9.064 1.00 89.31 165 LEU A N 1
ATOM 1267 C CA . LEU A 1 165 ? -13.733 3.134 9.228 1.00 89.31 165 LEU A CA 1
ATOM 1268 C C . LEU A 1 165 ? -13.519 4.183 8.136 1.00 89.31 165 LEU A C 1
ATOM 1270 O O . LEU A 1 165 ? -13.822 3.931 6.969 1.00 89.31 165 LEU A O 1
ATOM 1274 N N . LYS A 1 166 ? -12.993 5.344 8.513 1.00 87.56 166 LYS A N 1
ATOM 1275 C CA . LYS A 1 166 ? -12.776 6.480 7.624 1.00 87.56 166 LYS A CA 1
ATOM 1276 C C . LYS A 1 166 ? -11.306 6.902 7.621 1.00 87.56 166 LYS A C 1
ATOM 1278 O O . LYS A 1 166 ? -10.899 7.671 8.494 1.00 87.56 166 LYS A O 1
ATOM 1283 N N . PRO A 1 167 ? -10.498 6.386 6.685 1.00 86.50 167 PRO A N 1
ATOM 1284 C CA . PRO A 1 167 ? -9.199 6.963 6.362 1.00 86.50 167 PRO A CA 1
ATOM 1285 C C . PRO A 1 167 ? -9.381 8.318 5.664 1.00 86.50 167 PRO A C 1
ATOM 1287 O O . PRO A 1 167 ? -10.103 8.405 4.672 1.00 86.50 167 PRO A O 1
ATOM 1290 N N . ASN A 1 168 ? -8.733 9.364 6.161 1.00 83.94 168 ASN A N 1
ATOM 1291 C CA . ASN A 1 168 ? -8.774 10.705 5.587 1.00 83.94 168 ASN A CA 1
ATOM 1292 C C . ASN A 1 168 ? -7.351 11.218 5.365 1.00 83.94 168 ASN A C 1
ATOM 1294 O O . ASN A 1 168 ? -6.626 11.465 6.328 1.00 83.94 168 ASN A O 1
ATOM 1298 N N . GLY A 1 169 ? -6.953 11.325 4.099 1.00 76.94 169 GLY A N 1
ATOM 1299 C CA . GLY A 1 169 ? -5.636 11.813 3.707 1.00 76.94 169 GLY A CA 1
ATOM 1300 C C . GLY A 1 169 ? -5.704 13.273 3.283 1.00 76.94 169 GLY A C 1
ATOM 1301 O O . GLY A 1 169 ? -6.518 13.627 2.428 1.00 76.94 169 GLY A O 1
ATOM 1302 N N . ALA A 1 170 ? -4.831 14.106 3.840 1.00 67.44 170 ALA A N 1
ATOM 1303 C CA . ALA A 1 170 ? -4.660 15.488 3.416 1.00 67.44 170 ALA A CA 1
ATOM 1304 C C . ALA A 1 170 ? -3.177 15.875 3.455 1.00 67.44 170 ALA A C 1
ATOM 1306 O O . ALA A 1 170 ? -2.436 15.448 4.337 1.00 67.44 170 ALA A O 1
ATOM 1307 N N . GLY A 1 171 ? -2.752 16.678 2.482 1.00 60.41 171 GLY A N 1
ATOM 1308 C CA . GLY A 1 171 ? -1.351 17.039 2.305 1.00 60.41 171 GLY A CA 1
ATOM 1309 C C . GLY A 1 171 ? -1.153 18.253 1.403 1.00 60.41 171 GLY A C 1
ATOM 1310 O O . GLY A 1 171 ? -2.081 18.671 0.708 1.00 60.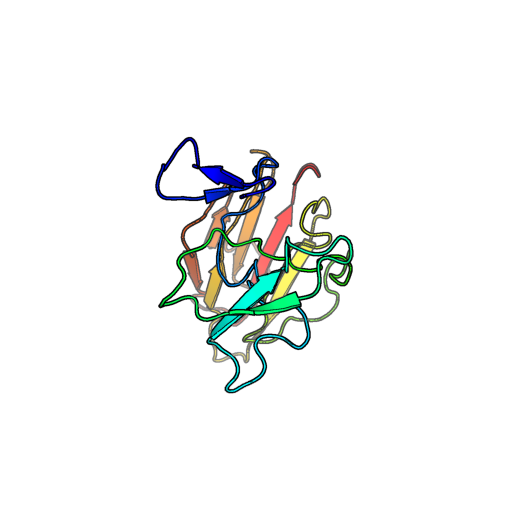41 171 GLY A O 1
ATOM 1311 N N . SER A 1 172 ? 0.047 18.839 1.437 1.00 53.34 172 SER A N 1
ATOM 1312 C CA . SER A 1 172 ? 0.404 20.072 0.709 1.00 53.34 172 SER A CA 1
ATOM 1313 C C . SER A 1 172 ? 0.644 19.851 -0.790 1.00 53.34 172 SER A C 1
ATOM 1315 O O . SER A 1 172 ? 0.816 20.809 -1.549 1.00 53.34 172 SER A O 1
ATOM 1317 N N . GLY A 1 173 ? 0.598 18.593 -1.228 1.00 43.84 173 GLY A N 1
ATOM 1318 C CA . GLY A 1 173 ? 0.577 18.238 -2.635 1.00 43.84 173 GLY A CA 1
ATOM 1319 C C . GLY A 1 173 ? 1.929 17.897 -3.246 1.00 43.84 173 GLY A C 1
ATOM 1320 O O . GLY A 1 173 ? 2.150 18.123 -4.434 1.00 43.84 173 GLY A O 1
ATOM 1321 N N . ARG A 1 174 ? 2.866 17.403 -2.437 1.00 34.84 174 ARG A N 1
ATOM 1322 C CA . ARG A 1 174 ? 4.203 17.020 -2.897 1.00 34.84 174 ARG A CA 1
ATOM 1323 C C . ARG A 1 174 ? 4.581 15.662 -2.329 1.00 34.84 174 ARG A C 1
ATOM 1325 O O . ARG A 1 174 ? 5.539 15.591 -1.574 1.00 34.84 174 ARG A O 1
ATOM 1332 N N . GLY A 1 175 ? 3.790 14.646 -2.682 1.00 35.81 175 GLY A N 1
ATOM 1333 C CA . GLY A 1 175 ? 4.197 13.241 -2.608 1.00 35.81 175 GLY A CA 1
ATOM 1334 C C . GLY A 1 175 ? 5.367 12.994 -3.540 1.00 35.81 175 GLY A C 1
ATOM 1335 O O . GLY A 1 175 ? 5.238 13.420 -4.712 1.00 35.81 175 GLY A O 1
#

Radius of gyration: 20.32 Å; chains: 1; bounding box: 48×45×49 Å

Organism: NCBI:txid358040

pLDDT: mean 72.33, std 13.38, range [34.84, 93.69]

InterPro domains:
  IPR016186 C-type lectin-like/link domain superfamily [G3DSA:3.10.100.10] (1-73)
  IPR016187 C-type lectin fold [SSF56436] (2-72)
  IPR035914 Spermadhesin, CUB domain superfamily [G3DSA:2.60.120.290] (77-166)
  IPR035914 Spermadhesin, CUB domain superfamily [SSF49854] (79-157)
  IPR050976 Snake venom C-type lectin-like [PTHR22991] (1-174)

Foldseek 3Di:
DEPQWDQDPVGNVWIAGVVRQDTDDCVFWDLDDPPPPDPPQEDGWAFPPVDPVRDIGHDHCVVDPDDTYTDGDDCVPFAQDADPDADDPPDDDDQHPPPQHQDKYKHKHADPFPDKDKDWDWDADPDQQKWKWKAADDDDRPTQDIDGHGGPDTDMDMDDRGRMIMITIHGNRGD

Sequence (175 aa):
MHIGAHQSNVDPNVWVWSDGEVPFNGKTYDNFVSFFPIPGGGECTAMLTETTAALWTNENCDENEQSFICRRADFSTLPKNCPSDAQKSGEYIFSPGLPNSDIPCEYMLFVNANKLIEIEMTLVATDSQDFLEILEGTSGPHLLANLTGTILTPTKFKTAKSNVLKPNGAGSGRG

Secondary structure (DSSP, 8-state):
--SSEEE-SS-TTSEEETT---B--TTTEES--TT-SPTTS-SEEEE-TTSTT--EEEE-TTTS-----PEEP-GGGS-SS---SPPPTT-----TTTTS----EE--EE--TT---EEEEEE--SSTT-EEEEEESSSS-EEEEEEES-EEEEEEEE-SS-SEEEEEEE-SS--